Protein 6Q5H (pdb70)

Structure (mmCIF, N/CA/C/O backbone):
data_6Q5H
#
_entry.id   6Q5H
#
_cell.length_a   70.200
_cell.length_b   70.200
_cell.length_c   35.580
_cell.angle_alpha   90.00
_cell.angle_beta   90.00
_cell.angle_gamma   120.00
#
_symmetry.space_group_name_H-M   'P 61 2 2'
#
loop_
_entity.id
_entity.type
_entity.pdbx_description
1 polymer CC-Hex*-L24D
2 non-polymer 'AMMONIUM ION'
3 non-polymer 'SULFATE ION'
4 water water
#
loop_
_atom_site.group_PDB
_atom_site.id
_atom_site.type_symbol
_atom_site.label_atom_id
_atom_site.label_alt_id
_atom_site.label_comp_id
_atom_site.label_asym_id
_atom_site.label_entity_id
_atom_site.label_seq_id
_atom_site.pdbx_PDB_ins_code
_atom_site.Cartn_x
_atom_site.Cartn_y
_atom_site.Cartn_z
_atom_site.occupancy
_atom_site.B_iso_or_equiv
_atom_site.auth_seq_id
_atom_site.auth_comp_id
_atom_site.auth_asym_id
_atom_site.auth_atom_id
_atom_site.pdbx_PDB_model_num
ATOM 4 N N . GLY A 1 2 ? -16.396 -47.135 -10.696 1.00 24.51 1 GLY A N 1
ATOM 5 C CA . GLY A 1 2 ? -17.474 -46.537 -11.527 1.00 24.30 1 GLY A CA 1
ATOM 6 C C . GLY A 1 2 ? -17.593 -45.022 -11.357 1.00 23.15 1 GLY A C 1
ATOM 7 O O . GLY A 1 2 ? -16.613 -44.271 -11.201 1.00 20.61 1 GLY A O 1
ATOM 8 N N . GLU A 1 3 ? -18.827 -44.538 -11.299 1.00 21.37 2 GLU A N 1
ATOM 9 C CA A GLU A 1 3 ? -19.154 -43.109 -11.240 0.50 19.13 2 GLU A CA 1
ATOM 10 C CA B GLU A 1 3 ? -19.000 -43.069 -11.318 0.50 18.52 2 GLU A CA 1
ATOM 11 C C . GLU A 1 3 ? -18.583 -42.445 -9.983 1.00 19.02 2 GLU A C 1
ATOM 12 O O . GLU A 1 3 ? -18.056 -41.312 -10.015 1.00 20.58 2 GLU A O 1
ATOM 23 N N . LEU A 1 4 ? -18.798 -43.085 -8.830 1.00 20.16 3 LEU A N 1
ATOM 24 C CA . LEU A 1 4 ? -18.327 -42.528 -7.576 1.00 18.27 3 LEU A CA 1
ATOM 25 C C . LEU A 1 4 ? -16.817 -42.398 -7.591 1.00 19.60 3 LEU A C 1
ATOM 26 O O . LEU A 1 4 ? -16.295 -41.413 -7.035 1.00 19.33 3 LEU A O 1
ATOM 31 N N . LYS A 1 5 ? -16.117 -43.383 -8.164 1.00 18.24 4 LYS A N 1
ATOM 32 C CA . LYS A 1 5 ? -14.644 -43.265 -8.290 1.00 20.55 4 LYS A CA 1
ATOM 33 C C . LYS A 1 5 ? -14.285 -42.053 -9.134 1.00 18.36 4 LYS A C 1
ATOM 34 O O . LYS A 1 5 ? -13.360 -41.308 -8.803 1.00 19.13 4 LYS A O 1
ATOM 40 N N . ALA A 1 6 ? -15.001 -41.842 -10.239 1.00 17.50 5 ALA A N 1
ATOM 41 C CA . ALA A 1 6 ? -14.706 -40.693 -11.112 1.00 18.73 5 ALA A CA 1
ATOM 42 C C . ALA A 1 6 ? -14.967 -39.374 -10.361 1.00 18.46 5 ALA A C 1
ATOM 43 O O . ALA A 1 6 ? -14.186 -38.399 -10.508 1.00 18.46 5 ALA A O 1
ATOM 45 N N . ILE A 1 7 ? -16.020 -39.305 -9.554 1.00 16.88 6 ILE A N 1
ATOM 46 C CA . ILE A 1 7 ? -16.271 -38.109 -8.719 1.00 17.01 6 ILE A CA 1
ATOM 47 C C . ILE A 1 7 ? -15.175 -37.939 -7.687 1.00 16.45 6 ILE A C 1
ATOM 48 O O . ILE A 1 7 ? -14.687 -36.804 -7.448 1.00 17.04 6 ILE A O 1
ATOM 53 N N . ALA A 1 8 ? -14.715 -39.032 -7.079 1.00 17.36 7 ALA A N 1
ATOM 54 C CA . ALA A 1 8 ? -13.624 -38.943 -6.146 1.00 17.80 7 ALA A CA 1
ATOM 55 C C . ALA A 1 8 ? -12.362 -38.356 -6.828 1.00 18.13 7 ALA A C 1
ATOM 56 O O . ALA A 1 8 ? -11.643 -37.530 -6.190 1.00 18.66 7 ALA A O 1
ATOM 58 N N . GLN A 1 9 ? -12.104 -38.769 -8.054 1.00 17.16 8 GLN A N 1
ATOM 59 C CA . GLN A 1 9 ? -10.960 -38.235 -8.811 1.00 19.25 8 GLN A CA 1
ATOM 60 C C . GLN A 1 9 ? -11.112 -36.743 -9.069 1.00 17.63 8 GLN A C 1
ATOM 61 O O . GLN A 1 9 ? -10.162 -35.981 -8.950 1.00 18.42 8 GLN A O 1
ATOM 67 N N . GLU A 1 10 ? -12.350 -36.307 -9.355 1.00 16.96 9 GLU A N 1
ATOM 68 C CA . GLU A 1 10 ? -12.612 -34.884 -9.524 1.00 15.71 9 GLU A CA 1
ATOM 69 C C . GLU A 1 10 ? -12.300 -34.122 -8.226 1.00 16.02 9 GLU A C 1
ATOM 70 O O . GLU A 1 10 ? -11.660 -33.021 -8.265 1.00 17.11 9 GLU A O 1
ATOM 76 N N . LEU A 1 11 ? -12.767 -34.639 -7.079 1.00 17.03 10 LEU A N 1
ATOM 77 C CA . LEU A 1 11 ? -12.499 -33.992 -5.816 1.00 16.15 10 LEU A CA 1
ATOM 78 C C . LEU A 1 11 ? -10.987 -33.875 -5.540 1.00 17.26 10 LEU A C 1
ATOM 79 O O . LEU A 1 11 ? -10.519 -32.871 -4.996 1.00 17.62 10 LEU A O 1
ATOM 84 N N A LYS A 1 12 ? -10.214 -34.917 -5.870 0.50 16.68 11 LYS A N 1
ATOM 85 N N B LYS A 1 12 ? -10.211 -34.915 -5.862 0.50 16.90 11 LYS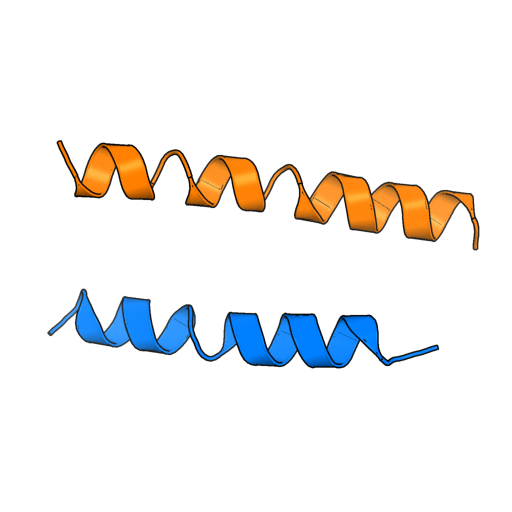 A N 1
ATOM 86 C CA A LYS A 1 12 ? -8.755 -34.864 -5.683 0.50 16.04 11 LYS A CA 1
ATOM 87 C CA B LYS A 1 12 ? -8.748 -34.849 -5.663 0.50 20.69 11 LYS A CA 1
ATOM 88 C C A LYS A 1 12 ? -8.158 -33.765 -6.569 0.50 16.81 11 LYS A C 1
ATOM 89 C C B LYS A 1 12 ? -8.129 -33.787 -6.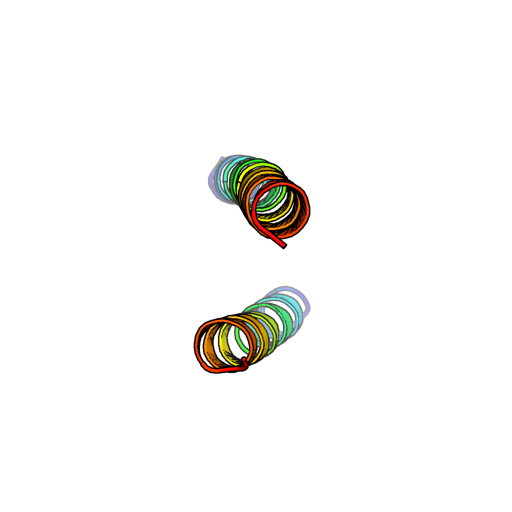579 0.50 19.79 11 LYS A C 1
ATOM 90 O O A LYS A 1 12 ? -7.187 -33.091 -6.169 0.50 19.08 11 LYS A O 1
ATOM 91 O O B LYS A 1 12 ? -7.156 -33.110 -6.200 0.50 21.01 11 LYS A O 1
ATOM 102 N N . ALA A 1 13 ? -8.642 -33.668 -7.806 1.00 17.83 12 ALA A N 1
ATOM 103 C CA . ALA A 1 13 ? -8.155 -32.624 -8.727 1.00 19.32 12 ALA A CA 1
ATOM 104 C C . ALA A 1 13 ? -8.472 -31.231 -8.203 1.00 17.98 12 ALA A C 1
ATOM 105 O O . ALA A 1 13 ? -7.631 -30.322 -8.253 1.00 18.82 12 ALA A O 1
ATOM 107 N N . ILE A 1 14 ? -9.647 -31.063 -7.639 1.00 17.03 13 ILE A N 1
ATOM 108 C CA . ILE A 1 14 ? -10.031 -29.802 -7.032 1.00 15.73 13 ILE A CA 1
ATOM 109 C C . ILE A 1 14 ? -9.142 -29.471 -5.813 1.00 17.32 13 ILE A C 1
ATOM 110 O O . ILE A 1 14 ? -8.714 -28.322 -5.641 1.00 17.70 13 ILE A O 1
ATOM 115 N N . ALA A 1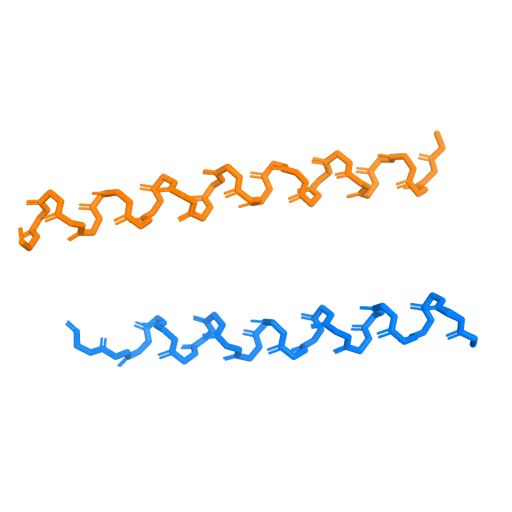 15 ? -8.846 -30.485 -4.987 1.00 16.68 14 ALA A N 1
ATOM 116 C CA . ALA A 1 15 ? -7.945 -30.306 -3.874 1.00 17.75 14 ALA A CA 1
ATOM 117 C C . ALA A 1 15 ? -6.603 -29.711 -4.332 1.00 19.03 14 ALA A C 1
ATOM 118 O O . ALA A 1 15 ? -6.074 -28.795 -3.675 1.00 19.79 14 ALA A O 1
ATOM 120 N N . LYS A 1 16 ? -6.043 -30.269 -5.423 1.00 18.12 15 LYS A N 1
ATOM 121 C CA . LYS A 1 16 ? -4.804 -29.748 -5.940 1.00 20.65 15 LYS A CA 1
ATOM 122 C C . LYS A 1 16 ? -4.978 -28.300 -6.397 1.00 20.99 15 LYS A C 1
ATOM 123 O O . LYS A 1 16 ? -4.075 -27.437 -6.135 1.00 21.32 15 LYS A O 1
ATOM 129 N N . GLU A 1 17 ? -6.098 -28.001 -7.040 1.00 18.23 16 GLU A N 1
ATOM 130 C CA . GLU A 1 17 ? -6.328 -26.593 -7.440 1.00 18.49 16 GLU A CA 1
ATOM 131 C C . GLU A 1 17 ? -6.408 -25.632 -6.235 1.00 18.99 16 GLU A C 1
ATOM 132 O O . GLU A 1 17 ? -5.872 -24.485 -6.254 1.00 20.35 16 GLU A O 1
ATOM 138 N N . LEU A 1 18 ? -7.025 -26.044 -5.137 1.00 18.98 17 LEU A N 1
ATOM 139 C CA . LEU A 1 18 ? -7.112 -25.220 -3.951 1.00 18.23 17 LEU A CA 1
ATOM 140 C C . LEU A 1 18 ? -5.753 -24.969 -3.323 1.00 19.70 17 LEU A C 1
ATOM 141 O O . LEU A 1 18 ? -5.481 -23.842 -2.884 1.00 20.70 17 LEU A O 1
ATOM 146 N N . LYS A 1 19 ? -4.905 -25.973 -3.265 1.00 20.25 18 LYS A N 1
ATOM 147 C CA . LYS A 1 19 ? -3.539 -25.795 -2.742 1.00 21.49 18 LYS A CA 1
ATOM 148 C C . LYS A 1 19 ? -2.751 -24.813 -3.602 1.00 21.47 18 LYS A C 1
ATOM 149 O O . LYS A 1 19 ? -1.999 -23.987 -3.041 1.00 25.26 18 LYS A O 1
ATOM 155 N N . ALA A 1 20 ? -2.912 -24.871 -4.923 1.00 21.57 19 ALA A N 1
ATOM 156 C CA . ALA A 1 20 ? -2.245 -23.974 -5.800 1.00 24.42 19 ALA A CA 1
ATOM 157 C C . ALA A 1 20 ? -2.705 -22.527 -5.533 1.00 24.05 19 ALA A C 1
ATOM 158 O O . ALA A 1 20 ? -1.838 -21.584 -5.561 1.00 30.09 19 ALA A O 1
ATOM 160 N N . ILE A 1 21 ? -4.015 -22.316 -5.362 1.00 22.04 20 ILE A N 1
ATOM 161 C CA . ILE A 1 21 ? -4.567 -20.960 -5.121 1.00 22.71 20 ILE A CA 1
ATOM 162 C C . ILE A 1 21 ? -3.992 -20.440 -3.811 1.00 23.48 20 ILE A C 1
ATOM 163 O O . ILE A 1 21 ? -3.617 -19.253 -3.727 1.00 28.60 20 ILE A O 1
ATOM 168 N N . ALA A 1 22 ? -3.867 -21.309 -2.790 1.00 23.29 21 ALA A N 1
ATOM 169 C CA . ALA A 1 22 ? -3.372 -20.865 -1.509 1.00 24.07 21 ALA A CA 1
ATOM 170 C C . ALA A 1 22 ? -1.988 -20.210 -1.656 1.00 26.76 21 ALA A C 1
ATOM 171 O O . ALA A 1 22 ? -1.684 -19.228 -1.011 1.00 30.23 21 ALA A O 1
ATOM 173 N N . TRP A 1 23 ? -1.179 -20.774 -2.533 1.00 28.87 22 TRP A N 1
ATOM 174 C CA . TRP A 1 23 ? 0.218 -20.264 -2.670 1.00 157.50 22 TRP A CA 1
ATOM 175 C C . TRP A 1 23 ? 0.461 -19.182 -3.764 1.00 70.25 22 TRP A C 1
ATOM 176 O O . TRP A 1 23 ? 1.554 -18.723 -4.007 1.00 51.87 22 TRP A O 1
ATOM 187 N N . GLU A 1 24 ? -0.542 -18.759 -4.519 1.00 53.80 23 GLU A N 1
ATOM 188 C CA . GLU A 1 24 ? -0.317 -17.660 -5.503 1.00 138.28 23 GLU A CA 1
ATOM 189 C C . GLU A 1 24 ? -0.265 -16.334 -4.734 1.00 92.71 23 GLU A C 1
ATOM 190 O O . GLU A 1 24 ? -0.617 -16.303 -3.557 1.00 56.26 23 GLU A O 1
ATOM 196 N N . ASP A 1 25 ? 0.074 -15.248 -5.446 1.00 132.65 24 ASP A N 1
ATOM 197 C CA . ASP A 1 25 ? 0.121 -13.884 -4.913 1.00 124.56 24 ASP A CA 1
ATOM 198 C C . ASP A 1 25 ? -1.305 -13.350 -4.715 1.00 114.14 24 ASP A C 1
ATOM 199 O O . ASP A 1 25 ? -1.516 -12.328 -4.058 1.00 84.00 24 ASP A O 1
ATOM 207 N N . GLY B 1 2 ? -28.760 -40.373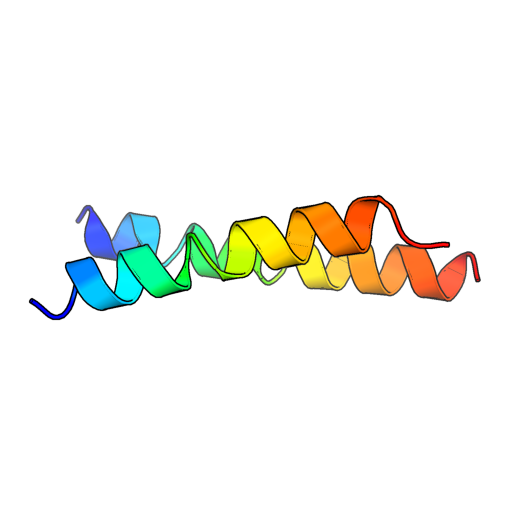 5.127 1.00 37.68 1 GLY B N 1
ATOM 208 C CA . GLY B 1 2 ? -27.781 -41.360 4.551 1.00 28.98 1 GLY B CA 1
ATOM 209 C C . GLY B 1 2 ? -26.427 -40.734 4.274 1.00 25.56 1 GLY B C 1
ATOM 210 O O . GLY B 1 2 ? -26.262 -39.551 4.285 1.00 22.66 1 GLY B O 1
ATOM 211 N N . GLU B 1 3 ? -25.423 -41.563 4.025 1.00 23.48 2 GLU B N 1
ATOM 212 C CA . GLU B 1 3 ? -24.029 -41.092 3.940 1.00 21.15 2 GLU B CA 1
ATOM 213 C C . GLU B 1 3 ? -23.815 -40.178 2.734 1.00 21.01 2 GLU B C 1
ATOM 214 O O . GLU B 1 3 ? -23.221 -39.103 2.889 1.00 19.36 2 GLU B O 1
ATOM 220 N N . LEU B 1 4 ? -24.294 -40.565 1.556 1.00 21.38 3 LEU B N 1
ATOM 221 C CA . LEU B 1 4 ? -24.160 -39.688 0.410 1.00 20.37 3 LEU B CA 1
ATOM 222 C C . LEU B 1 4 ? -24.892 -38.347 0.628 1.00 19.53 3 LEU B C 1
ATOM 223 O O . LEU B 1 4 ? -24.335 -37.332 0.198 1.00 19.12 3 LEU B O 1
ATOM 228 N N . LYS B 1 5 ? -26.106 -38.340 1.174 1.00 19.52 4 LYS B N 1
ATOM 229 C CA . LYS B 1 5 ? -26.893 -37.098 1.518 1.00 27.82 4 LYS B CA 1
ATOM 230 C C . LYS B 1 5 ? -25.979 -36.258 2.427 1.00 19.50 4 LYS B C 1
ATOM 231 O O . LYS B 1 5 ? -25.852 -35.022 2.199 1.00 20.70 4 LYS B O 1
ATOM 237 N N . ALA B 1 6 ? -25.324 -36.849 3.417 1.00 18.24 5 ALA B N 1
ATOM 238 C CA . ALA B 1 6 ? -24.537 -36.065 4.363 1.00 17.77 5 ALA B CA 1
ATOM 239 C C . ALA B 1 6 ? -23.272 -35.494 3.716 1.00 17.65 5 ALA B C 1
ATOM 240 O O . ALA B 1 6 ? -22.876 -34.310 3.948 1.00 17.62 5 ALA B O 1
ATOM 242 N N . ILE B 1 7 ? -22.659 -36.254 2.812 1.00 17.68 6 ILE B N 1
ATOM 243 C CA . ILE B 1 7 ? -21.499 -35.779 2.041 1.00 16.17 6 ILE B CA 1
ATOM 244 C C . ILE B 1 7 ? -21.925 -34.688 1.083 1.00 17.84 6 ILE B C 1
ATOM 245 O O . ILE B 1 7 ? -21.237 -33.637 0.955 1.00 16.48 6 ILE B O 1
ATOM 250 N N . ALA B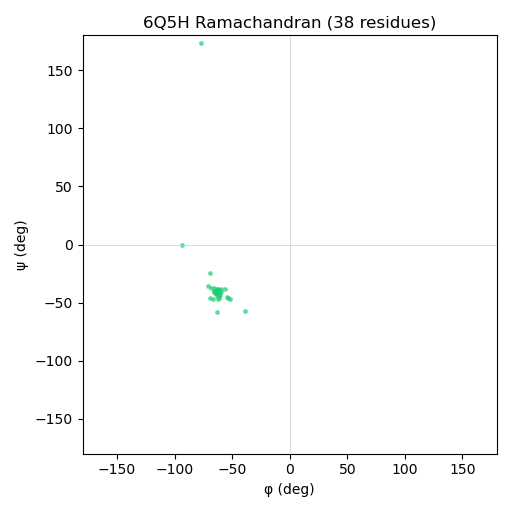 1 8 ? -23.090 -34.766 0.484 1.00 17.72 7 ALA B N 1
ATOM 251 C CA . ALA B 1 8 ? -23.595 -33.694 -0.364 1.00 17.41 7 ALA B CA 1
ATOM 252 C C . ALA B 1 8 ? -23.738 -32.393 0.429 1.00 16.74 7 ALA B C 1
ATOM 253 O O . ALA B 1 8 ? -23.371 -31.325 -0.072 1.00 17.42 7 ALA B O 1
ATOM 255 N N A GLN B 1 9 ? -24.278 -32.490 1.652 0.50 16.28 8 GLN B N 1
ATOM 256 N N B GLN B 1 9 ? -24.330 -32.442 1.614 0.50 16.39 8 GLN B N 1
ATOM 257 C CA A GLN B 1 9 ? -24.454 -31.269 2.512 0.50 16.92 8 GLN B CA 1
ATOM 258 C CA B GLN B 1 9 ? -24.483 -31.198 2.402 0.50 18.67 8 GLN B CA 1
ATOM 259 C C A GLN B 1 9 ? -23.074 -30.673 2.799 0.50 16.53 8 GLN B C 1
ATOM 260 C C B GLN B 1 9 ? -23.073 -30.662 2.719 0.50 16.90 8 GLN B C 1
ATOM 261 O O A GLN B 1 9 ? -22.894 -29.450 2.792 0.50 16.90 8 GLN B O 1
ATOM 262 O O B GLN B 1 9 ? -22.871 -29.432 2.621 0.50 17.47 8 GLN B O 1
ATOM 273 N N . GLU B 1 10 ? -22.094 -31.546 3.046 1.00 16.33 9 GLU B N 1
ATOM 274 C CA . GLU B 1 10 ? -20.724 -31.089 3.367 1.00 16.57 9 GLU B CA 1
ATOM 275 C C . GLU B 1 10 ? -20.155 -30.364 2.156 1.00 15.86 9 GLU B C 1
ATOM 276 O O . GLU B 1 10 ? -19.499 -29.292 2.316 1.00 16.53 9 GLU B O 1
ATOM 282 N N . LEU B 1 11 ? -20.327 -30.911 0.951 1.00 16.18 10 LEU B N 1
ATOM 283 C CA . LEU B 1 11 ? -19.822 -30.241 -0.241 1.00 16.45 10 LEU B CA 1
ATOM 284 C C . LEU B 1 11 ? -20.481 -28.887 -0.458 1.00 17.02 10 LEU B C 1
ATOM 285 O O . LEU B 1 11 ? -19.795 -27.936 -0.893 1.00 16.60 10 LEU B O 1
ATOM 290 N N . LYS B 1 12 ? -21.787 -28.778 -0.259 1.00 16.48 11 LYS B N 1
ATOM 291 C CA . LYS B 1 12 ? -22.497 -27.478 -0.399 1.00 16.85 11 LYS B CA 1
ATOM 292 C C . LYS B 1 12 ? -21.936 -26.488 0.628 1.00 16.95 11 LYS B C 1
ATOM 293 O O . LYS B 1 12 ? -21.786 -25.279 0.332 1.00 18.03 11 LYS B O 1
ATOM 299 N N . ALA B 1 13 ? -21.651 -26.955 1.840 1.00 16.09 12 ALA B N 1
ATOM 300 C CA . ALA B 1 13 ? -21.089 -26.086 2.907 1.00 16.53 12 ALA B CA 1
ATOM 301 C C . ALA B 1 13 ? -19.708 -25.631 2.509 1.00 16.97 12 ALA B C 1
ATOM 302 O O . ALA B 1 13 ? -19.352 -24.449 2.699 1.00 17.31 12 ALA B O 1
ATOM 304 N N . ILE B 1 14 ? -18.896 -26.514 1.913 1.00 15.79 13 ILE B N 1
ATOM 305 C CA . ILE B 1 14 ? -17.553 -26.144 1.454 1.00 15.85 13 ILE B CA 1
ATOM 306 C C . ILE B 1 14 ? -17.666 -25.087 0.339 1.00 16.18 13 ILE B C 1
ATOM 307 O O . ILE B 1 14 ? -16.882 -24.113 0.347 1.00 16.86 13 ILE B O 1
ATOM 312 N N . ALA B 1 15 ? -18.616 -25.271 -0.560 1.00 16.28 14 ALA B N 1
ATOM 313 C CA . ALA B 1 15 ? -18.811 -24.261 -1.627 1.00 16.46 14 ALA B CA 1
ATOM 314 C C . ALA B 1 15 ? -19.072 -22.872 -1.018 1.00 17.17 14 ALA B C 1
ATOM 315 O O . ALA B 1 15 ? -18.476 -21.881 -1.494 1.00 17.94 14 ALA B O 1
ATOM 317 N N A LYS B 1 16 ? -19.943 -22.776 -0.006 0.50 16.58 15 LYS B N 1
ATOM 318 N N B LYS B 1 16 ? -19.941 -22.790 -0.002 0.50 16.55 15 LYS B N 1
ATOM 319 C CA A LYS B 1 16 ? -20.263 -21.466 0.626 0.50 17.64 15 LYS B CA 1
ATOM 320 C CA B LYS B 1 16 ? -20.281 -21.521 0.682 0.50 19.06 15 LYS B CA 1
ATOM 321 C C A LYS B 1 16 ? -18.990 -20.950 1.313 0.50 17.60 15 LYS B C 1
ATOM 322 C C B LYS B 1 16 ? -19.015 -20.953 1.325 0.50 17.65 15 LYS B C 1
ATOM 323 O O A LYS B 1 16 ? -18.696 -19.762 1.276 0.50 18.75 15 LYS B O 1
ATOM 324 O O B LYS B 1 16 ? -18.773 -19.733 1.245 0.50 20.10 15 LYS B O 1
ATOM 335 N N . GLU B 1 17 ? -18.201 -21.838 1.906 1.00 17.02 16 GLU B N 1
ATOM 336 C CA . GLU B 1 17 ? -16.962 -21.412 2.577 1.00 17.07 16 GLU B CA 1
ATOM 337 C C . GLU B 1 17 ? -15.937 -20.898 1.572 1.00 16.85 16 GLU B C 1
ATOM 338 O O . GLU B 1 17 ? -15.298 -19.845 1.832 1.00 19.24 16 GLU B O 1
ATOM 344 N N . LEU B 1 18 ? -15.808 -21.504 0.408 1.00 17.05 17 LEU B N 1
ATOM 345 C CA . LEU B 1 18 ? -14.933 -21.020 -0.625 1.00 17.07 17 LEU B CA 1
ATOM 346 C C . LEU B 1 18 ? -15.372 -19.658 -1.171 1.00 18.68 17 LEU B C 1
ATOM 347 O O . LEU B 1 18 ? -14.497 -18.810 -1.437 1.00 20.81 17 LEU B O 1
ATOM 352 N N . LYS B 1 19 ? -16.676 -19.439 -1.346 1.00 18.31 18 LYS B N 1
ATOM 353 C CA . LYS B 1 19 ? -17.138 -18.113 -1.780 1.00 18.61 18 LYS B CA 1
ATOM 354 C C . LYS B 1 19 ? -16.863 -17.063 -0.719 1.00 20.29 18 LYS B C 1
ATOM 355 O O . LYS B 1 19 ? -16.563 -15.898 -1.099 1.00 22.69 18 LYS B O 1
ATOM 361 N N . ALA B 1 20 ? -16.996 -17.390 0.550 1.00 19.50 19 ALA B N 1
ATOM 362 C CA . ALA B 1 20 ? -16.702 -16.427 1.586 1.00 20.87 19 ALA B CA 1
ATOM 363 C C . ALA B 1 20 ? -15.215 -16.046 1.534 1.00 20.58 19 ALA B C 1
ATOM 364 O O . ALA B 1 20 ? -14.877 -14.845 1.726 1.00 23.65 19 ALA B O 1
ATOM 366 N N . ILE B 1 21 ? -14.342 -17.041 1.335 1.00 20.78 20 ILE B N 1
ATOM 367 C CA . ILE B 1 21 ? -12.888 -16.788 1.239 1.00 22.43 20 ILE B CA 1
ATOM 368 C C . ILE B 1 21 ? -12.616 -15.891 0.032 1.00 20.82 20 ILE B C 1
ATOM 369 O O . ILE B 1 21 ? -11.877 -14.894 0.113 1.00 23.48 20 ILE B O 1
ATOM 374 N N . ALA B 1 22 ? -13.249 -16.263 -1.106 1.00 22.37 21 ALA B N 1
ATOM 375 C CA . ALA B 1 22 ? -13.027 -15.479 -2.315 1.00 23.41 21 ALA B CA 1
ATOM 376 C C . ALA B 1 22 ? -13.462 -14.018 -2.106 1.00 25.70 21 ALA B C 1
ATOM 377 O O . ALA B 1 22 ? -12.762 -13.092 -2.570 1.00 27.91 21 ALA B O 1
ATOM 379 N N . TRP B 1 23 ? -14.570 -13.807 -1.385 1.00 23.26 22 TRP B N 1
ATOM 380 C CA . TRP B 1 23 ? -15.058 -12.463 -1.171 1.00 25.31 22 TRP B CA 1
ATOM 381 C C . TRP B 1 23 ? -14.111 -11.660 -0.243 1.00 29.04 22 TRP B C 1
ATOM 382 O O . TRP B 1 23 ? -13.866 -10.486 -0.571 1.00 29.29 22 TRP B O 1
ATOM 393 N N . GLU B 1 24 ? -13.647 -12.255 0.895 1.00 34.91 23 GLU B N 1
ATOM 394 C CA . GLU B 1 24 ? -12.704 -11.676 1.902 1.00 67.65 23 GLU B CA 1
ATOM 395 C C . GLU B 1 24 ? -11.513 -11.189 1.103 1.00 48.66 23 GLU B C 1
ATOM 396 O O . GLU B 1 24 ? -11.061 -10.083 1.297 1.00 45.87 23 GLU B O 1
ATOM 402 N N . ASP B 1 25 ? -11.058 -12.064 0.199 1.00 33.37 24 ASP B N 1
ATOM 403 C CA . ASP B 1 25 ? -9.814 -11.863 -0.537 1.00 38.73 24 ASP B CA 1
ATOM 404 C C . ASP B 1 25 ? -9.908 -10.622 -1.433 1.00 53.38 24 ASP B C 1
ATOM 405 O O . ASP B 1 25 ? -8.908 -9.873 -1.567 1.00 52.31 24 ASP B O 1
ATOM 41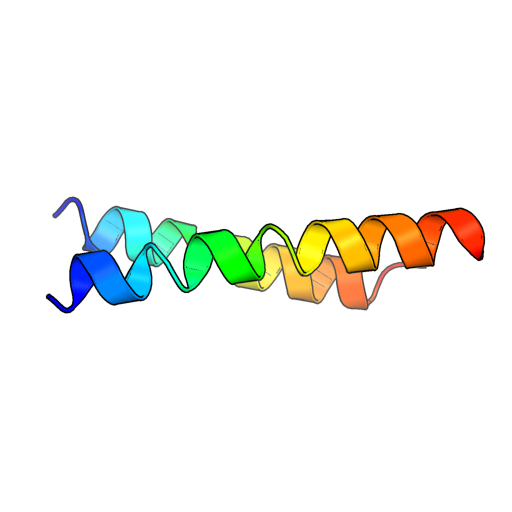0 N N . LYS B 1 26 ? -11.049 -10.407 -2.071 1.00 68.82 25 LYS B N 1
ATOM 411 C CA . LYS B 1 26 ? -11.399 -9.220 -2.922 1.00 146.38 25 LYS B CA 1
ATOM 412 C C . LYS B 1 26 ? -11.408 -7.900 -2.128 1.00 248.41 25 LYS B C 1
ATOM 413 O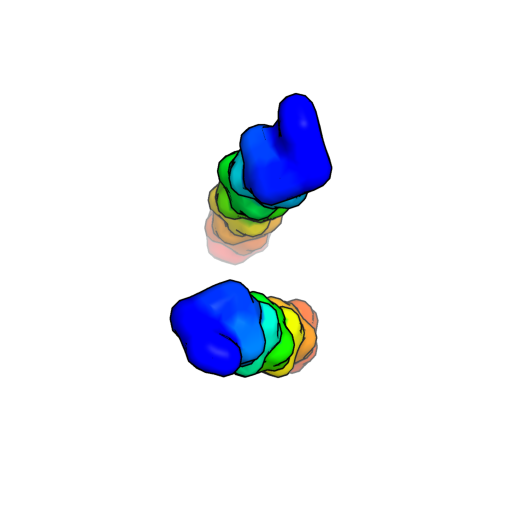 O . LYS B 1 26 ? -10.732 -6.938 -2.496 1.00 275.37 25 LYS B O 1
ATOM 419 N N . ALA B 1 27 ? -12.247 -7.872 -1.091 1.00 213.42 26 ALA B N 1
ATOM 420 C CA . ALA B 1 27 ? -12.293 -6.780 -0.155 1.00 215.43 26 ALA B CA 1
ATOM 421 C C . ALA B 1 27 ? -10.866 -6.291 0.121 1.00 295.26 26 ALA B C 1
ATOM 422 O O . ALA B 1 27 ? -10.543 -5.140 -0.155 1.00 261.59 26 ALA B O 1
ATOM 424 N N . ILE B 1 28 ? -10.005 -7.198 0.592 1.00 142.97 27 ILE B N 1
ATOM 425 C CA . ILE B 1 2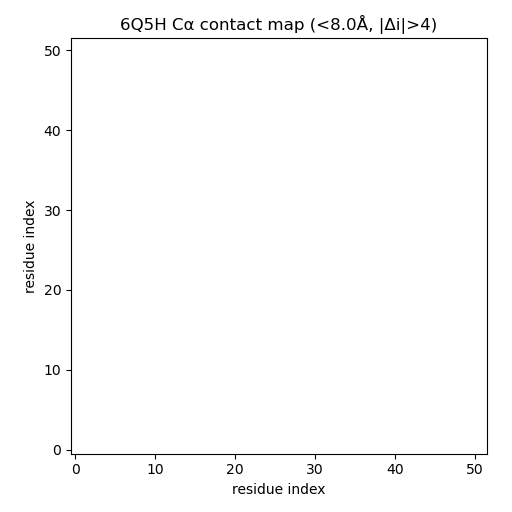8 ? -8.623 -6.879 1.029 1.00 234.72 27 ILE B CA 1
ATOM 426 C C . ILE B 1 28 ? -7.735 -6.491 -0.169 1.00 183.77 27 ILE B C 1
ATOM 427 O O . ILE B 1 28 ? -6.722 -5.812 0.019 1.00 236.29 27 ILE B O 1
ATOM 432 N N . ALA B 1 29 ? -8.062 -6.941 -1.382 1.00 414.45 28 ALA B N 1
ATOM 433 C CA . ALA B 1 29 ? -7.302 -6.501 -2.553 1.00 372.45 28 ALA B CA 1
ATOM 434 C C . ALA B 1 29 ? -8.170 -5.582 -3.421 1.00 330.36 28 ALA B C 1
ATOM 435 O O . ALA B 1 29 ? -9.216 -5.048 -2.915 1.00 285.40 28 ALA B O 1
#

Solvent-accessible surface area: 5238 Å² total; per-residue (Å²): 93,128,111,136,51,70,48,100,101,71,139,55,65,46,152,106,67,147,67,98,78,224,123,198,93,140,115,173,62,68,51,118,95,71,151,28,66,46,149,101,64,140,56,97,57,164,107,81,134,76,146,114

Foldseek 3Di:
DVVVVVVVVVVVVVVVVVVVVPDD/DVVVVVVVVVVVVVVVVVVVVVVVVVVD

B-factor: mean 44.72, std 62.48, range [14.33, 476.71]

Radius of gyration: 13.72 Å; Cα contacts (8 Å, |Δi|>4): 0; chains: 2; bounding box: 28×40×16 Å

Secondary structure (DSSP, 8-state):
-HHHHHHHHHHHHHHHHHHHHT--/-HHHHHHHHHHHHHHHHHHHHHHHHHH-

Sequence (52 aa):
GEELKAIAQELKKAIAKELKAIAWEDGELKAIAQQELKAIAKKELKAIAWEDKAIA